Protein AF-A0A8J7C6P5-F1 (afdb_monomer_lite)

Sequence (93 aa):
MTATTALRSEHERILSVIACLRLACDAARREDGFDAQTFRQGLDFIRNYADGWHHAKEEVHLFPALEAAGVPRDGGPVGVMLQEHVIGRSHVG

Structure (mmCIF, N/CA/C/O backbone):
data_AF-A0A8J7C6P5-F1
#
_entry.id   AF-A0A8J7C6P5-F1
#
loop_
_atom_site.group_PDB
_atom_site.id
_atom_site.type_symbol
_atom_site.label_atom_id
_atom_site.label_alt_id
_atom_site.label_comp_id
_atom_site.label_asym_id
_atom_site.label_entity_id
_atom_site.label_seq_id
_atom_site.pdbx_PDB_ins_code
_atom_site.Cartn_x
_atom_site.Cartn_y
_atom_site.Cartn_z
_atom_site.occupancy
_atom_site.B_iso_or_equiv
_atom_site.auth_seq_id
_atom_site.auth_comp_id
_atom_site.auth_asym_id
_atom_site.auth_atom_id
_atom_site.pdbx_PDB_model_num
ATOM 1 N N . MET A 1 1 ? 8.580 -1.277 19.968 1.00 73.56 1 MET A N 1
ATOM 2 C CA . MET A 1 1 ? 7.928 -1.031 18.662 1.00 73.56 1 MET A CA 1
ATOM 3 C C . MET A 1 1 ? 6.433 -1.227 18.860 1.00 73.56 1 MET A C 1
ATOM 5 O O . MET A 1 1 ? 6.070 -2.245 19.432 1.00 73.56 1 MET A O 1
ATOM 9 N N . THR A 1 2 ? 5.586 -0.260 18.497 1.00 94.50 2 THR A N 1
ATOM 10 C CA . THR A 1 2 ? 4.119 -0.419 18.571 1.00 94.50 2 THR A CA 1
ATOM 11 C C . THR A 1 2 ? 3.574 -0.962 17.248 1.00 94.50 2 THR A C 1
ATOM 13 O O . THR A 1 2 ? 4.263 -0.899 16.227 1.00 94.50 2 THR A O 1
ATOM 16 N N . ALA A 1 3 ? 2.331 -1.453 17.247 1.00 93.88 3 ALA A N 1
ATOM 17 C CA . ALA A 1 3 ? 1.661 -1.919 16.029 1.00 93.88 3 ALA A CA 1
ATOM 18 C C . ALA A 1 3 ? 1.593 -0.825 14.946 1.00 93.88 3 ALA A C 1
ATOM 20 O O . ALA A 1 3 ? 1.892 -1.075 13.782 1.00 93.88 3 ALA A O 1
ATOM 21 N N . THR A 1 4 ? 1.292 0.416 15.335 1.00 96.31 4 THR A N 1
ATOM 22 C CA . THR A 1 4 ? 1.220 1.547 14.401 1.00 96.31 4 THR A CA 1
ATOM 23 C C . THR A 1 4 ? 2.595 1.985 13.894 1.00 96.31 4 THR A C 1
ATOM 25 O O . THR A 1 4 ? 2.719 2.347 12.728 1.00 96.31 4 THR A O 1
ATOM 28 N N . THR A 1 5 ? 3.662 1.899 14.700 1.00 97.94 5 THR A N 1
ATOM 29 C CA . THR A 1 5 ? 5.031 2.121 14.195 1.00 97.94 5 THR A CA 1
ATOM 30 C C . THR A 1 5 ? 5.436 1.051 13.179 1.00 97.94 5 THR A C 1
ATOM 32 O O . THR A 1 5 ? 6.098 1.379 12.197 1.00 97.94 5 THR A O 1
ATOM 35 N N . ALA A 1 6 ? 5.024 -0.206 13.377 1.00 97.56 6 ALA A N 1
ATOM 36 C CA . ALA A 1 6 ? 5.283 -1.271 12.412 1.00 97.56 6 ALA A CA 1
ATOM 37 C C . ALA A 1 6 ? 4.584 -0.997 11.068 1.00 97.56 6 ALA A C 1
ATOM 39 O O . ALA A 1 6 ? 5.257 -0.994 10.043 1.00 97.56 6 ALA A O 1
ATOM 40 N N . LEU A 1 7 ? 3.287 -0.660 11.076 1.00 98.19 7 LEU A N 1
ATOM 41 C CA . LEU A 1 7 ? 2.542 -0.298 9.857 1.00 98.19 7 LEU A CA 1
ATOM 42 C C . LEU A 1 7 ? 3.179 0.888 9.116 1.00 98.19 7 LEU A C 1
ATOM 44 O O . LEU A 1 7 ? 3.352 0.841 7.901 1.00 98.19 7 LEU A O 1
ATOM 48 N N . ARG A 1 8 ? 3.638 1.918 9.840 1.00 98.25 8 ARG A N 1
ATOM 49 C CA . ARG A 1 8 ? 4.354 3.052 9.227 1.00 98.25 8 ARG A CA 1
ATOM 50 C C . ARG A 1 8 ? 5.674 2.640 8.570 1.00 98.25 8 ARG A C 1
ATOM 52 O O . ARG A 1 8 ? 5.986 3.126 7.491 1.00 98.25 8 ARG A O 1
ATOM 59 N N . SER A 1 9 ? 6.430 1.725 9.176 1.00 98.25 9 SER A N 1
ATOM 60 C CA . SER A 1 9 ? 7.661 1.203 8.564 1.00 98.25 9 SER A CA 1
ATOM 61 C C . SER A 1 9 ? 7.380 0.368 7.308 1.00 98.25 9 SER A C 1
ATOM 63 O O . SER A 1 9 ? 8.205 0.281 6.400 1.00 98.25 9 SER A O 1
ATOM 65 N N . GLU A 1 10 ? 6.224 -0.281 7.225 1.00 98.44 10 GLU A N 1
ATOM 66 C CA . GLU A 1 10 ? 5.812 -0.992 6.013 1.00 98.44 10 GLU A CA 1
ATOM 67 C C . GLU A 1 10 ? 5.386 -0.021 4.910 1.00 98.44 10 GLU A C 1
ATOM 69 O O . GLU A 1 10 ? 5.779 -0.226 3.763 1.00 98.44 10 GLU A O 1
ATOM 74 N N . HIS A 1 11 ? 4.717 1.090 5.248 1.00 98.31 11 HIS A N 1
ATOM 75 C CA . HIS A 1 11 ? 4.475 2.184 4.300 1.00 98.31 11 HIS A CA 1
ATOM 76 C C . HIS A 1 11 ? 5.770 2.714 3.679 1.00 98.31 11 HIS A C 1
ATOM 78 O O . HIS A 1 11 ? 5.822 2.917 2.470 1.00 98.31 11 HIS A O 1
ATOM 84 N N . GLU A 1 12 ? 6.839 2.891 4.459 1.00 98.56 12 GLU A N 1
ATOM 85 C CA . GLU A 1 12 ? 8.138 3.328 3.921 1.00 98.56 12 GLU A CA 1
ATOM 86 C C . GLU A 1 12 ? 8.672 2.362 2.847 1.00 98.56 12 GLU A C 1
ATOM 88 O O . GLU A 1 12 ? 9.206 2.791 1.819 1.00 98.56 12 GLU A O 1
ATOM 93 N N . ARG A 1 13 ? 8.472 1.052 3.036 1.00 98.50 13 ARG A N 1
ATOM 94 C CA . ARG A 1 13 ? 8.840 0.028 2.045 1.00 98.50 13 ARG A CA 1
ATOM 95 C C . ARG A 1 13 ? 7.941 0.091 0.812 1.00 98.50 13 ARG A C 1
ATOM 97 O O . ARG A 1 13 ? 8.456 0.071 -0.303 1.00 98.50 13 ARG A O 1
ATOM 104 N N . ILE A 1 14 ? 6.627 0.213 1.004 1.00 98.50 14 ILE A N 1
ATOM 105 C CA . ILE A 1 14 ? 5.654 0.331 -0.093 1.00 98.50 14 ILE A CA 1
ATOM 106 C C . ILE A 1 14 ? 5.970 1.553 -0.961 1.00 98.50 14 ILE A C 1
ATOM 108 O O . ILE A 1 14 ? 6.086 1.434 -2.180 1.00 98.50 14 ILE A O 1
ATOM 112 N N . LEU A 1 15 ? 6.209 2.708 -0.337 1.00 98.44 15 LEU A N 1
ATOM 113 C CA . LEU A 1 15 ? 6.582 3.941 -1.030 1.00 98.44 15 LEU A CA 1
ATOM 114 C C . LEU A 1 15 ? 7.901 3.799 -1.798 1.00 98.44 15 LEU A C 1
ATOM 116 O O . LEU A 1 15 ? 8.006 4.296 -2.919 1.00 98.44 15 LEU A O 1
ATOM 120 N N . SER A 1 16 ? 8.882 3.086 -1.238 1.00 98.44 16 SER A N 1
ATOM 121 C CA . SER A 1 16 ? 10.158 2.824 -1.915 1.00 98.44 16 SER A CA 1
ATOM 122 C C . SER A 1 16 ? 9.967 1.997 -3.191 1.00 98.44 16 SER A C 1
ATOM 124 O O . SER A 1 16 ? 10.501 2.354 -4.240 1.00 98.44 16 SER A O 1
ATOM 126 N N . VAL A 1 17 ? 9.147 0.940 -3.148 1.00 98.00 17 VAL A N 1
ATOM 127 C CA . VAL A 1 17 ? 8.842 0.123 -4.338 1.00 98.00 17 VAL A CA 1
ATOM 128 C C . VAL A 1 17 ? 8.045 0.918 -5.375 1.00 98.00 17 VAL A C 1
ATOM 130 O O . VAL A 1 17 ? 8.347 0.841 -6.567 1.00 98.00 17 VAL A O 1
ATOM 133 N N . ILE A 1 18 ? 7.081 1.741 -4.948 1.00 97.44 18 ILE A N 1
ATOM 134 C CA . ILE A 1 18 ? 6.342 2.638 -5.853 1.00 97.44 18 ILE A CA 1
ATOM 135 C C . ILE A 1 18 ? 7.298 3.618 -6.547 1.00 97.44 18 ILE A C 1
ATOM 137 O O . ILE A 1 18 ? 7.158 3.858 -7.747 1.00 97.44 18 ILE A O 1
ATOM 141 N N . ALA A 1 19 ? 8.285 4.166 -5.832 1.00 98.12 19 ALA A N 1
ATOM 142 C CA . ALA A 1 19 ? 9.293 5.040 -6.429 1.00 98.12 19 ALA A CA 1
ATOM 143 C C . ALA A 1 19 ? 10.120 4.306 -7.500 1.00 98.12 19 ALA A C 1
ATOM 145 O O . ALA A 1 19 ? 10.300 4.837 -8.596 1.00 98.12 19 ALA A O 1
ATOM 146 N N . CYS A 1 20 ? 10.543 3.064 -7.238 1.00 97.19 20 CYS A N 1
ATOM 147 C CA . CYS 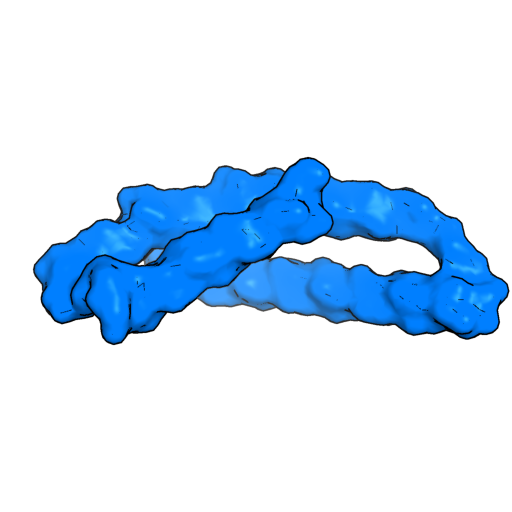A 1 20 ? 11.223 2.232 -8.236 1.00 97.19 20 CYS A CA 1
ATOM 148 C C . CYS A 1 20 ? 10.348 1.968 -9.470 1.00 97.19 20 CYS A C 1
ATOM 150 O O . CYS A 1 20 ? 10.823 2.106 -10.596 1.00 97.19 20 CYS A O 1
ATOM 152 N N . LEU A 1 21 ? 9.062 1.655 -9.283 1.00 96.56 21 LEU A N 1
ATOM 153 C CA . LEU A 1 21 ? 8.137 1.435 -10.399 1.00 96.56 21 LEU A CA 1
ATOM 154 C C . LEU A 1 21 ? 7.911 2.700 -11.232 1.00 96.56 21 LEU A C 1
ATOM 156 O O . LEU A 1 21 ? 7.794 2.606 -12.453 1.00 96.56 21 LEU A O 1
ATOM 160 N N . ARG A 1 22 ? 7.900 3.885 -10.609 1.00 96.69 22 ARG A N 1
ATOM 161 C CA . ARG A 1 22 ? 7.818 5.162 -11.336 1.00 96.69 22 ARG A CA 1
ATOM 162 C C . ARG A 1 22 ? 9.030 5.366 -12.241 1.00 96.69 22 ARG A C 1
ATOM 164 O O . ARG A 1 22 ? 8.845 5.661 -13.417 1.00 96.69 22 ARG A O 1
ATOM 171 N N . LEU A 1 23 ? 10.235 5.119 -11.7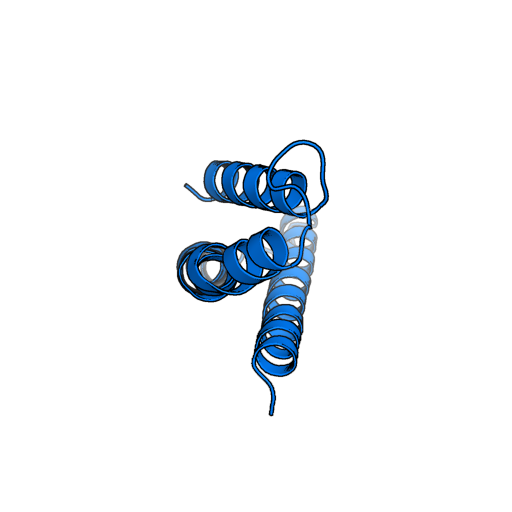27 1.00 95.94 23 LEU A N 1
ATOM 172 C CA . LEU A 1 23 ? 11.467 5.191 -12.520 1.00 95.94 23 LEU A CA 1
ATOM 173 C C . LEU A 1 23 ? 11.458 4.181 -13.677 1.00 95.94 23 LEU A C 1
ATOM 175 O O . LEU A 1 23 ? 11.795 4.538 -14.803 1.00 95.94 23 LEU A O 1
ATOM 179 N N . ALA A 1 24 ? 11.009 2.947 -13.427 1.00 95.44 24 ALA A N 1
ATOM 180 C CA . ALA A 1 24 ? 10.868 1.932 -14.472 1.00 95.44 24 ALA A CA 1
ATOM 181 C C . ALA A 1 24 ? 9.853 2.349 -15.554 1.00 95.44 24 ALA A C 1
ATOM 183 O O . ALA A 1 24 ? 10.094 2.151 -16.745 1.00 95.44 24 ALA A O 1
ATOM 184 N N . CYS A 1 25 ? 8.736 2.975 -15.164 1.00 95.50 25 CYS A N 1
ATOM 185 C CA . CYS A 1 25 ? 7.765 3.532 -16.108 1.00 95.50 25 CYS A CA 1
ATOM 186 C C . CYS A 1 25 ? 8.362 4.656 -16.964 1.00 95.50 25 CYS A C 1
ATOM 188 O O . CYS A 1 25 ? 8.088 4.720 -18.161 1.00 95.5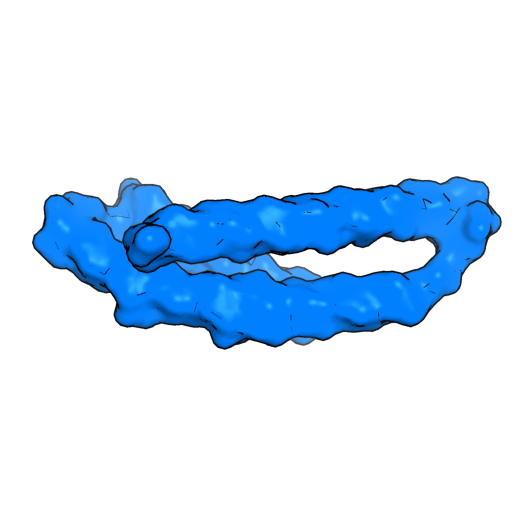0 25 CYS A O 1
ATOM 190 N N . ASP A 1 26 ? 9.147 5.550 -16.361 1.00 95.69 26 ASP A N 1
ATOM 191 C CA . ASP A 1 26 ? 9.783 6.659 -17.076 1.00 95.69 26 ASP A CA 1
ATOM 192 C C . ASP A 1 26 ? 10.823 6.160 -18.083 1.00 95.69 26 ASP A C 1
ATOM 194 O O . ASP A 1 26 ? 10.825 6.621 -19.224 1.00 95.69 26 ASP A O 1
ATOM 198 N N . ALA A 1 27 ? 11.641 5.173 -17.706 1.00 94.25 27 ALA A N 1
ATOM 199 C CA . ALA A 1 27 ? 12.590 4.531 -18.617 1.00 94.25 27 ALA A CA 1
ATOM 200 C C . ALA A 1 27 ? 11.873 3.858 -19.801 1.00 94.25 27 ALA A C 1
ATOM 202 O O . ALA A 1 27 ? 12.213 4.103 -20.958 1.00 94.25 27 ALA A O 1
ATOM 203 N N . ALA A 1 28 ? 10.806 3.098 -19.528 1.00 93.62 28 ALA A N 1
ATOM 204 C CA . ALA A 1 28 ? 10.019 2.443 -20.572 1.00 93.62 28 ALA A CA 1
ATOM 205 C C . ALA A 1 28 ? 9.392 3.445 -21.561 1.00 93.62 28 ALA A C 1
ATOM 207 O O . ALA A 1 28 ? 9.338 3.177 -22.759 1.00 93.62 28 ALA A O 1
ATOM 208 N N . ARG A 1 29 ? 8.948 4.617 -21.081 1.00 94.12 29 ARG A N 1
ATOM 209 C CA . ARG A 1 29 ? 8.390 5.691 -21.925 1.00 94.12 29 ARG A CA 1
ATOM 210 C C . ARG A 1 29 ? 9.422 6.381 -22.809 1.00 94.12 29 ARG A C 1
ATOM 212 O O . ARG A 1 29 ? 9.057 6.913 -23.850 1.00 94.12 29 ARG A O 1
ATOM 219 N N . ARG A 1 30 ? 10.681 6.417 -22.379 1.00 92.38 30 ARG A N 1
ATOM 220 C CA . ARG A 1 30 ? 11.788 7.041 -23.115 1.00 92.38 30 ARG A CA 1
ATOM 221 C C . ARG A 1 30 ? 12.396 6.127 -24.181 1.00 92.38 30 ARG A C 1
ATOM 223 O O . ARG A 1 30 ? 13.376 6.517 -24.799 1.00 92.38 30 ARG A O 1
ATOM 230 N N . GLU A 1 31 ? 11.830 4.934 -24.373 1.00 80.38 31 GLU A N 1
ATOM 231 C CA . GLU A 1 31 ? 12.400 3.862 -25.199 1.00 80.38 31 GLU A CA 1
ATOM 232 C C . GLU A 1 31 ? 13.782 3.387 -24.704 1.00 80.38 31 GLU A C 1
ATOM 234 O O . GLU A 1 31 ? 14.485 2.669 -25.410 1.00 80.38 31 GLU A O 1
ATOM 239 N N . ASP A 1 32 ? 14.130 3.675 -23.439 1.00 81.06 32 ASP A N 1
ATOM 240 C CA . ASP A 1 32 ? 15.365 3.217 -22.777 1.00 81.06 32 ASP A CA 1
ATOM 241 C C . ASP A 1 32 ? 15.305 1.705 -22.413 1.00 81.06 32 ASP A C 1
ATOM 243 O O . ASP A 1 32 ? 16.166 1.177 -21.708 1.00 81.06 32 ASP A O 1
ATOM 247 N N . GLY A 1 33 ? 14.286 0.990 -22.911 1.00 85.25 33 GLY A N 1
ATOM 248 C CA . GLY A 1 33 ? 14.026 -0.434 -22.697 1.00 85.25 33 GLY A CA 1
ATOM 249 C C . GLY A 1 33 ? 12.886 -0.716 -21.709 1.00 85.25 33 GLY A C 1
ATOM 250 O O . GLY A 1 33 ? 12.627 0.043 -20.778 1.00 85.25 33 GLY A O 1
ATOM 251 N N . PHE A 1 34 ? 12.187 -1.838 -21.910 1.00 93.00 34 PHE A N 1
ATOM 252 C CA . PHE A 1 34 ? 11.135 -2.313 -21.005 1.00 93.00 34 PHE A CA 1
ATOM 253 C C . PHE A 1 34 ? 11.657 -3.447 -20.117 1.00 93.00 34 PHE A C 1
ATOM 255 O O . PHE A 1 34 ? 11.816 -4.584 -20.570 1.00 93.00 34 PHE A O 1
ATOM 262 N N . ASP A 1 35 ? 11.887 -3.157 -18.835 1.00 93.94 35 ASP A N 1
ATOM 263 C CA . ASP A 1 35 ? 12.269 -4.172 -17.852 1.00 93.94 35 ASP A CA 1
ATOM 264 C C . ASP A 1 35 ? 11.041 -4.918 -17.312 1.00 93.94 35 ASP A C 1
ATOM 266 O O . ASP A 1 35 ? 10.490 -4.627 -16.245 1.00 93.94 35 ASP A O 1
ATOM 270 N N . ALA A 1 36 ? 10.628 -5.938 -18.060 1.00 95.06 36 ALA A N 1
ATOM 271 C CA . ALA A 1 36 ? 9.501 -6.784 -17.694 1.00 95.06 36 ALA A CA 1
ATOM 272 C C . ALA A 1 36 ? 9.672 -7.481 -16.329 1.00 95.06 36 ALA A C 1
ATOM 274 O O . ALA A 1 36 ? 8.672 -7.835 -15.701 1.00 95.06 36 ALA A O 1
ATOM 275 N N . GLN A 1 37 ? 10.906 -7.721 -15.870 1.00 96.19 37 GLN A N 1
ATOM 276 C CA . GLN A 1 37 ? 11.147 -8.383 -14.589 1.00 96.19 37 GLN A CA 1
ATOM 277 C C . GLN A 1 37 ? 10.829 -7.451 -13.421 1.00 96.19 37 GLN A C 1
ATOM 279 O O . GLN A 1 37 ? 10.096 -7.869 -12.523 1.00 96.19 37 GLN A O 1
ATOM 284 N N . THR A 1 38 ? 11.298 -6.203 -13.467 1.00 95.88 38 THR A N 1
ATOM 285 C CA . THR A 1 38 ? 10.974 -5.200 -12.440 1.00 95.88 38 THR A CA 1
ATOM 286 C C . THR A 1 38 ? 9.465 -4.999 -12.311 1.00 95.88 38 THR A C 1
ATOM 288 O O . THR A 1 38 ? 8.937 -4.995 -11.198 1.00 95.88 38 THR A O 1
ATOM 291 N N . PHE A 1 39 ? 8.734 -4.923 -13.429 1.00 96.31 39 PHE A N 1
ATOM 292 C CA . PHE A 1 39 ? 7.272 -4.802 -13.383 1.00 96.31 39 PHE A CA 1
ATOM 293 C C . PHE A 1 39 ? 6.588 -6.029 -12.774 1.00 96.31 39 PHE A C 1
ATOM 295 O O . PHE A 1 39 ? 5.693 -5.865 -11.946 1.00 96.31 39 PHE A O 1
ATOM 302 N N . ARG A 1 40 ? 7.016 -7.252 -13.123 1.00 96.94 40 ARG A N 1
ATOM 303 C CA . ARG A 1 40 ? 6.474 -8.477 -12.504 1.00 96.94 40 ARG A CA 1
ATOM 304 C C . ARG A 1 40 ? 6.716 -8.506 -10.996 1.00 96.94 40 ARG A C 1
ATOM 306 O O . ARG A 1 40 ? 5.781 -8.740 -10.241 1.00 96.94 40 ARG A O 1
ATOM 313 N N . GLN A 1 41 ? 7.936 -8.198 -10.559 1.00 97.75 41 GLN A N 1
ATOM 314 C CA . GLN A 1 41 ? 8.279 -8.159 -9.135 1.00 97.75 41 GLN A CA 1
ATOM 315 C C . GLN A 1 41 ? 7.496 -7.076 -8.385 1.00 97.75 41 GLN A C 1
ATOM 317 O O . GLN A 1 41 ? 7.048 -7.307 -7.265 1.00 97.75 41 GLN A O 1
ATOM 322 N N . GLY A 1 42 ? 7.292 -5.910 -9.003 1.00 97.56 42 GLY A N 1
ATOM 323 C CA . GLY A 1 42 ? 6.464 -4.853 -8.431 1.00 97.56 42 GLY A CA 1
ATOM 324 C C . GLY A 1 42 ? 4.994 -5.247 -8.306 1.00 97.56 42 GLY A C 1
ATOM 325 O O . GLY A 1 42 ? 4.396 -5.001 -7.263 1.00 97.56 42 GLY A O 1
ATOM 326 N N . LEU A 1 43 ? 4.423 -5.907 -9.320 1.00 97.00 43 LEU A N 1
ATOM 327 C CA . LEU A 1 43 ? 3.057 -6.442 -9.251 1.00 97.00 43 LEU A CA 1
ATOM 328 C C . LEU A 1 43 ? 2.919 -7.484 -8.137 1.00 97.00 43 LEU A C 1
ATOM 330 O O . LEU A 1 43 ? 1.989 -7.396 -7.336 1.00 97.00 43 LEU A O 1
ATOM 334 N N . ASP A 1 44 ? 3.861 -8.422 -8.038 1.00 97.88 44 ASP A N 1
ATOM 335 C CA . ASP A 1 44 ? 3.867 -9.428 -6.972 1.00 97.88 44 ASP A CA 1
ATOM 336 C C . ASP A 1 44 ? 4.005 -8.788 -5.587 1.00 97.88 44 ASP A C 1
ATOM 338 O O . ASP A 1 44 ? 3.341 -9.215 -4.640 1.00 97.88 44 ASP A O 1
ATOM 342 N N . PHE A 1 45 ? 4.822 -7.739 -5.459 1.00 98.38 45 PHE A N 1
ATOM 343 C CA . PHE A 1 45 ? 4.953 -6.982 -4.218 1.00 98.38 45 PHE A CA 1
ATOM 344 C C . PHE A 1 45 ? 3.649 -6.265 -3.848 1.00 98.38 45 PHE A C 1
ATOM 346 O O . PHE A 1 45 ? 3.215 -6.348 -2.700 1.00 98.38 45 PHE A O 1
ATOM 353 N N . ILE A 1 46 ? 2.990 -5.590 -4.795 1.00 98.00 46 ILE A N 1
ATOM 354 C CA . ILE A 1 46 ? 1.726 -4.891 -4.515 1.00 98.00 46 ILE A CA 1
ATOM 355 C C . ILE A 1 46 ? 0.653 -5.898 -4.084 1.00 98.00 46 ILE A C 1
ATOM 357 O O . ILE A 1 46 ? 0.006 -5.694 -3.060 1.00 98.00 46 ILE A O 1
ATOM 361 N N . ARG A 1 47 ? 0.511 -7.013 -4.811 1.00 97.38 47 ARG A N 1
ATOM 362 C CA . ARG A 1 47 ? -0.484 -8.056 -4.513 1.00 97.38 47 ARG A CA 1
ATOM 363 C C . ARG A 1 47 ? -0.259 -8.708 -3.154 1.00 97.38 47 ARG A C 1
ATOM 365 O O . ARG A 1 47 ? -1.181 -8.811 -2.353 1.00 97.38 47 ARG A O 1
ATOM 372 N N . ASN A 1 48 ? 0.963 -9.156 -2.886 1.00 97.75 48 ASN A N 1
ATOM 373 C CA . ASN A 1 48 ? 1.217 -10.020 -1.735 1.00 97.75 48 ASN A CA 1
ATOM 374 C C . ASN A 1 48 ? 1.649 -9.244 -0.488 1.00 97.75 48 ASN A C 1
ATOM 376 O O . ASN A 1 48 ? 1.299 -9.636 0.622 1.00 97.75 48 ASN A O 1
ATOM 380 N N . TYR A 1 49 ? 2.415 -8.161 -0.649 1.00 98.38 49 TYR A N 1
ATOM 381 C CA . TYR A 1 49 ? 2.940 -7.394 0.479 1.00 98.38 49 TYR A CA 1
ATOM 382 C C . TYR A 1 49 ? 2.071 -6.183 0.817 1.00 98.38 49 TYR A C 1
ATOM 384 O O . TYR A 1 49 ? 1.647 -6.047 1.962 1.00 98.38 49 TYR A O 1
ATOM 392 N N . ALA A 1 50 ? 1.796 -5.300 -0.148 1.00 97.94 50 ALA A N 1
ATOM 393 C CA . ALA A 1 50 ? 0.988 -4.112 0.134 1.00 97.94 50 ALA A CA 1
ATOM 394 C C . ALA A 1 50 ? -0.460 -4.506 0.463 1.00 97.94 50 ALA A C 1
ATOM 396 O O . ALA A 1 50 ? -0.968 -4.156 1.524 1.00 97.94 50 ALA A O 1
ATOM 397 N N . ASP A 1 51 ? -1.088 -5.314 -0.389 1.00 97.69 51 ASP A N 1
ATOM 398 C CA . ASP A 1 51 ? -2.475 -5.715 -0.179 1.00 97.69 51 ASP A CA 1
ATOM 399 C C . ASP A 1 51 ? -2.616 -6.924 0.758 1.00 97.69 51 ASP A C 1
ATOM 401 O O . ASP A 1 51 ? -3.150 -6.810 1.862 1.00 97.69 51 ASP A O 1
ATOM 405 N N . GLY A 1 52 ? -2.070 -8.077 0.361 1.00 96.69 52 GLY A N 1
ATOM 406 C CA . GLY A 1 52 ? -2.252 -9.336 1.091 1.00 96.69 52 GLY A CA 1
ATOM 407 C C . GLY A 1 52 ? -1.673 -9.369 2.511 1.00 96.69 52 GLY A C 1
ATOM 408 O O . GLY A 1 52 ? -2.099 -10.195 3.317 1.00 96.69 52 GLY A O 1
ATOM 409 N N . TRP A 1 53 ? -0.726 -8.484 2.840 1.00 97.94 53 TRP A N 1
ATOM 410 C CA . TRP A 1 53 ? -0.090 -8.438 4.159 1.00 97.94 53 TRP A CA 1
ATOM 411 C C . TRP A 1 53 ? -0.351 -7.135 4.912 1.00 97.94 53 TRP A C 1
ATOM 413 O O . TRP A 1 53 ? -0.805 -7.166 6.057 1.00 97.94 53 TRP A O 1
ATOM 423 N N . HIS A 1 54 ? -0.040 -5.987 4.314 1.00 98.38 54 HIS A N 1
ATOM 424 C CA . HIS A 1 54 ? -0.142 -4.708 5.004 1.00 98.38 54 HIS A CA 1
ATOM 425 C C . HIS A 1 54 ? -1.605 -4.269 5.183 1.00 98.38 54 HIS A C 1
ATOM 427 O O . HIS A 1 54 ? -2.046 -4.175 6.333 1.00 98.38 54 HIS A O 1
ATOM 433 N N . HIS A 1 55 ? -2.378 -4.125 4.098 1.00 98.25 55 HIS A N 1
ATOM 434 C CA . HIS A 1 55 ? -3.804 -3.773 4.187 1.00 98.25 55 HIS A CA 1
ATOM 435 C C . HIS A 1 55 ? -4.592 -4.799 5.004 1.00 98.25 55 HIS A C 1
ATOM 437 O O . HIS A 1 55 ? -5.449 -4.418 5.794 1.00 98.25 55 HIS A O 1
ATOM 443 N N . ALA A 1 56 ? -4.270 -6.094 4.899 1.00 98.06 56 ALA A N 1
ATOM 444 C CA . ALA A 1 56 ? -4.917 -7.126 5.711 1.00 98.06 56 ALA A CA 1
ATOM 445 C C . ALA A 1 56 ? -4.825 -6.831 7.220 1.00 98.06 56 ALA A C 1
ATOM 447 O O . ALA A 1 56 ? -5.799 -7.007 7.949 1.00 98.06 56 ALA A O 1
ATOM 448 N N . LYS A 1 57 ? -3.690 -6.325 7.714 1.00 98.56 57 LYS A N 1
ATOM 449 C CA . LYS A 1 57 ? -3.557 -5.961 9.136 1.00 98.56 57 LYS A CA 1
ATOM 450 C C . LYS A 1 57 ? -4.330 -4.698 9.484 1.00 98.56 57 LYS A C 1
ATOM 452 O O . LYS A 1 57 ? -4.820 -4.580 10.608 1.00 98.56 57 LYS A O 1
ATOM 457 N N . GLU A 1 58 ? -4.441 -3.761 8.553 1.00 98.56 58 GLU A N 1
ATOM 458 C CA . GLU A 1 58 ? -5.273 -2.583 8.753 1.00 98.56 58 GLU A CA 1
ATOM 459 C C . GLU A 1 58 ? -6.752 -2.968 8.824 1.00 98.56 58 GLU A C 1
ATOM 461 O O . GLU A 1 58 ? -7.406 -2.686 9.824 1.00 98.56 58 GLU A O 1
ATOM 466 N N . GLU A 1 59 ? -7.245 -3.710 7.835 1.00 98.50 59 GLU A N 1
ATOM 467 C CA . GLU A 1 59 ? -8.647 -4.114 7.713 1.00 98.50 59 GLU A CA 1
ATOM 468 C C . GLU A 1 59 ? -9.096 -5.088 8.814 1.00 98.50 59 GLU A C 1
ATOM 470 O O . GLU A 1 59 ? -10.229 -4.997 9.286 1.00 98.50 59 GLU A O 1
ATOM 475 N N . VAL A 1 60 ? -8.221 -6.000 9.258 1.00 98.38 60 VAL A N 1
ATOM 476 C CA . VAL A 1 60 ? -8.557 -7.019 10.273 1.00 98.38 60 VAL A CA 1
ATOM 477 C C . VAL A 1 60 ? -8.315 -6.526 11.704 1.00 98.38 60 VAL A C 1
ATOM 479 O O . VAL A 1 60 ? -8.974 -7.003 12.630 1.00 98.38 60 VAL A O 1
ATOM 482 N N . HIS A 1 61 ? -7.391 -5.582 11.922 1.00 98.00 61 HIS A N 1
ATOM 483 C CA . HIS A 1 61 ? -7.008 -5.163 13.277 1.00 98.00 61 HIS A CA 1
ATOM 484 C C . HIS A 1 61 ? -7.124 -3.660 13.525 1.00 98.00 61 HIS A C 1
ATOM 486 O O . HIS A 1 61 ? -7.804 -3.260 14.472 1.00 98.00 61 HIS A O 1
ATOM 492 N N . LEU A 1 62 ? -6.461 -2.818 12.724 1.00 98.12 62 LEU A N 1
ATOM 493 C CA . LEU A 1 62 ? -6.394 -1.382 13.019 1.00 98.12 62 LEU A CA 1
ATOM 494 C C . LEU A 1 62 ? -7.749 -0.692 12.835 1.00 98.12 62 LEU A C 1
ATOM 496 O O . LEU A 1 62 ? -8.189 0.022 13.732 1.00 98.12 62 LEU A O 1
ATOM 500 N N . PHE A 1 63 ? -8.410 -0.902 11.699 1.00 98.50 63 PHE A N 1
ATOM 501 C CA . PHE A 1 63 ? -9.685 -0.264 11.383 1.00 98.50 63 PHE A CA 1
ATOM 502 C C . PHE A 1 63 ? -10.786 -0.680 12.366 1.00 98.50 63 PHE A C 1
ATOM 504 O O . PHE A 1 63 ? -11.395 0.225 12.932 1.00 98.50 63 PHE A O 1
ATOM 511 N N . PRO A 1 64 ? -10.965 -1.970 12.726 1.00 98.06 64 PRO A N 1
ATOM 512 C CA . PRO A 1 64 ? -11.901 -2.347 13.787 1.00 98.06 64 PRO A CA 1
ATOM 513 C C . PRO A 1 64 ? -11.603 -1.688 15.142 1.00 98.06 64 PRO A C 1
ATOM 515 O O . PRO A 1 64 ? -12.525 -1.305 15.861 1.00 98.06 64 PRO A O 1
ATOM 518 N N . ALA A 1 65 ? -10.326 -1.513 15.501 1.00 97.94 65 ALA A N 1
ATOM 519 C CA . ALA A 1 65 ? -9.955 -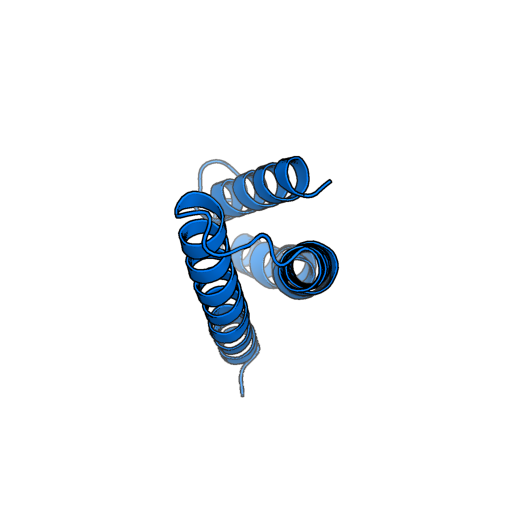0.827 16.739 1.00 97.94 65 ALA A CA 1
ATOM 520 C C . ALA A 1 65 ? -10.268 0.680 16.692 1.00 97.94 65 ALA A C 1
ATOM 522 O O . ALA A 1 65 ? -10.693 1.249 17.697 1.00 97.94 65 ALA A O 1
ATOM 523 N N . LEU A 1 66 ? -10.091 1.326 15.535 1.00 97.94 66 LEU A N 1
ATOM 524 C CA . LEU A 1 66 ? -10.483 2.722 15.321 1.00 97.94 66 LEU A CA 1
ATOM 525 C C . LEU A 1 66 ? -12.007 2.890 15.346 1.00 97.94 66 LEU A C 1
ATOM 527 O O . LEU A 1 66 ? -12.499 3.839 15.954 1.00 97.94 66 LEU A O 1
ATOM 531 N N . GLU A 1 67 ? -12.748 1.950 14.755 1.00 97.81 67 GLU A N 1
ATOM 532 C CA . GLU A 1 67 ? -14.213 1.903 14.815 1.00 97.81 67 GLU A CA 1
ATOM 533 C C . GLU A 1 67 ? -14.704 1.791 16.264 1.00 97.81 67 GLU A C 1
ATOM 535 O O . GLU A 1 67 ? -15.532 2.590 16.705 1.00 97.81 67 GLU A O 1
ATOM 540 N N . ALA A 1 68 ? -14.124 0.877 17.049 1.00 97.88 68 ALA A N 1
ATOM 541 C CA . ALA A 1 68 ? -14.428 0.737 18.474 1.00 97.88 68 ALA A CA 1
ATOM 542 C C . ALA A 1 68 ? -14.076 1.994 19.295 1.00 97.88 68 ALA A C 1
ATOM 544 O O . ALA A 1 68 ? -14.698 2.254 20.325 1.00 97.88 68 ALA A O 1
ATOM 545 N N . ALA A 1 69 ? -13.105 2.788 18.836 1.00 97.56 69 ALA A N 1
ATOM 546 C CA . ALA A 1 69 ? -12.737 4.075 19.425 1.00 97.56 69 ALA A CA 1
ATOM 547 C C . ALA A 1 69 ? -13.614 5.253 18.944 1.00 97.56 69 ALA A C 1
ATOM 549 O O . ALA A 1 69 ? -13.385 6.389 19.360 1.00 97.56 69 ALA A O 1
ATOM 550 N N . GLY A 1 70 ? -14.616 5.001 18.095 1.00 97.44 70 GLY A N 1
ATOM 551 C CA . GLY A 1 70 ? -15.597 5.992 17.646 1.00 97.44 70 GLY A CA 1
ATOM 552 C C . GLY A 1 70 ? -15.326 6.610 16.273 1.00 97.44 70 GLY A C 1
ATOM 553 O O . GLY A 1 70 ?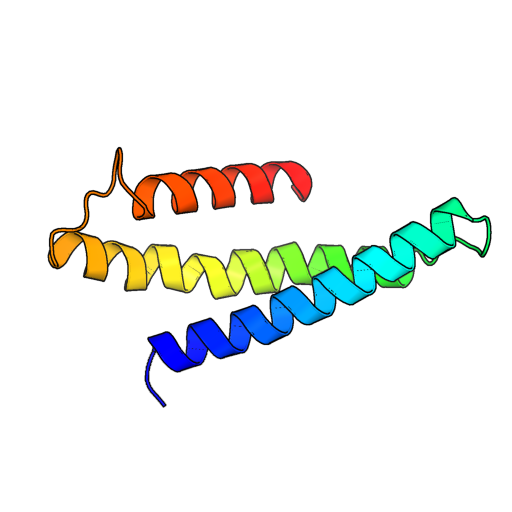 -16.033 7.540 15.887 1.00 97.44 70 GLY A O 1
ATOM 554 N N . VAL A 1 71 ? -14.335 6.123 15.517 1.00 97.81 71 VAL A N 1
ATOM 555 C CA . VAL A 1 71 ? -14.133 6.548 14.123 1.00 97.81 71 VAL A CA 1
ATOM 556 C C . VAL A 1 71 ? -15.189 5.876 13.236 1.00 97.81 71 VAL A C 1
ATOM 558 O O . VAL A 1 71 ? -15.263 4.651 13.223 1.00 97.81 71 VAL A O 1
ATOM 561 N N . PRO A 1 72 ? -16.003 6.620 12.467 1.00 94.94 72 PRO A N 1
ATOM 562 C CA . PRO A 1 72 ? -17.010 6.005 11.610 1.00 94.94 72 PRO A CA 1
ATOM 563 C C . PRO A 1 72 ? -16.382 5.107 10.542 1.00 94.94 72 PRO A C 1
ATOM 565 O O . PRO A 1 72 ? -15.461 5.527 9.833 1.00 94.94 72 PRO A O 1
ATOM 568 N N . ARG A 1 73 ? -16.929 3.894 10.401 1.00 93.81 73 ARG A N 1
ATOM 569 C CA . ARG A 1 73 ? -16.594 2.977 9.307 1.00 93.81 73 ARG A CA 1
ATOM 570 C C . ARG A 1 73 ? -16.958 3.578 7.954 1.00 93.81 73 ARG A C 1
ATOM 572 O O . ARG A 1 73 ? -16.129 3.598 7.058 1.00 93.81 73 ARG A O 1
ATOM 579 N N . ASP A 1 74 ? -18.172 4.105 7.833 1.00 94.69 74 ASP A N 1
ATOM 580 C CA . ASP A 1 74 ? -18.690 4.718 6.610 1.00 94.69 74 ASP A CA 1
ATOM 581 C C . ASP A 1 74 ? -18.699 6.245 6.721 1.00 94.69 74 ASP A C 1
ATOM 583 O O . ASP A 1 74 ? -18.887 6.806 7.802 1.00 94.69 74 ASP A O 1
ATOM 587 N N . GLY A 1 75 ? -18.493 6.937 5.597 1.00 90.25 75 GLY A N 1
ATOM 588 C CA . GLY A 1 75 ? -18.494 8.407 5.550 1.00 90.25 75 GLY A CA 1
ATOM 589 C C . GLY A 1 75 ? -17.339 9.077 6.311 1.00 90.25 75 GLY A C 1
ATOM 590 O O . GLY A 1 75 ? -17.354 10.292 6.497 1.00 90.25 75 GLY A O 1
ATOM 591 N N . GLY A 1 76 ? -16.349 8.293 6.746 1.00 93.56 76 GLY A N 1
ATOM 592 C CA . GLY A 1 76 ? -15.157 8.731 7.468 1.00 93.56 76 GLY A CA 1
ATOM 593 C C . GLY A 1 76 ? -13.860 8.202 6.843 1.00 93.56 76 GLY A C 1
ATOM 594 O O . GLY A 1 76 ? -13.893 7.546 5.799 1.00 93.56 76 GLY A O 1
ATOM 595 N N . PRO A 1 77 ? -12.699 8.461 7.472 1.00 96.12 77 PRO A N 1
ATOM 596 C CA . PRO A 1 77 ? -11.395 8.097 6.915 1.00 96.12 77 PRO A CA 1
ATOM 597 C C . PRO A 1 77 ? -11.223 6.585 6.717 1.00 96.12 77 PRO A C 1
ATOM 599 O O . PRO A 1 77 ? -10.642 6.178 5.718 1.00 96.12 77 PRO A O 1
ATOM 602 N N . VAL A 1 78 ? -11.770 5.751 7.611 1.00 97.75 78 VAL A N 1
ATOM 603 C CA . VAL A 1 78 ? -11.730 4.283 7.461 1.00 97.75 78 VAL A CA 1
ATOM 604 C C . VAL A 1 78 ? -12.453 3.847 6.184 1.00 97.75 78 VAL A C 1
ATOM 606 O O . VAL A 1 78 ? -11.916 3.051 5.419 1.00 97.75 78 VAL A O 1
ATOM 609 N N . GLY A 1 79 ? -13.626 4.417 5.906 1.00 97.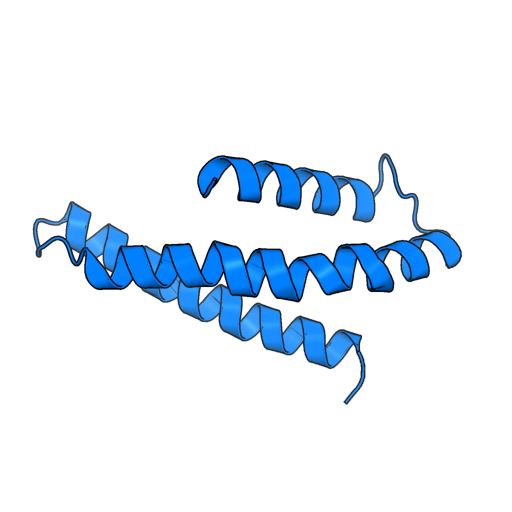56 79 GLY A N 1
ATOM 610 C CA . GLY A 1 79 ? -14.407 4.099 4.710 1.00 97.56 79 GLY A CA 1
ATOM 611 C C . GLY A 1 79 ? -13.696 4.477 3.415 1.00 97.56 79 GLY A C 1
ATOM 612 O O . GLY A 1 79 ? -13.727 3.707 2.457 1.00 97.56 79 GLY A O 1
ATOM 613 N N . VAL A 1 80 ? -12.998 5.619 3.403 1.00 97.56 80 VAL A N 1
ATOM 614 C CA . VAL A 1 80 ? -12.173 6.029 2.254 1.00 97.56 80 VAL A CA 1
ATOM 615 C C . VAL A 1 80 ? -11.045 5.026 2.020 1.00 97.56 80 VAL A C 1
ATOM 617 O O . VAL A 1 80 ? -10.887 4.562 0.897 1.00 97.56 80 VAL A O 1
ATOM 620 N N . MET A 1 81 ? -10.310 4.631 3.065 1.00 97.94 81 MET A N 1
ATOM 621 C CA . MET A 1 81 ? -9.218 3.657 2.921 1.00 97.94 81 MET A CA 1
ATOM 622 C C . MET A 1 81 ? -9.723 2.296 2.441 1.00 97.94 81 MET A C 1
ATOM 624 O O . MET A 1 81 ? -9.169 1.743 1.497 1.00 97.94 81 MET A O 1
ATOM 628 N N . LEU A 1 82 ? -10.832 1.794 2.994 1.00 97.94 82 LEU A N 1
ATOM 629 C CA . LEU A 1 82 ? -11.459 0.554 2.520 1.00 97.94 82 LEU A CA 1
ATOM 630 C C . LEU A 1 82 ? -11.827 0.628 1.029 1.00 97.94 82 LEU A C 1
ATOM 632 O O . LEU A 1 82 ? -11.592 -0.324 0.282 1.00 97.94 82 LEU A O 1
ATOM 636 N N . GLN A 1 83 ? -12.374 1.760 0.580 1.00 97.44 83 GLN A N 1
ATOM 637 C CA . GLN A 1 83 ? -12.688 1.971 -0.830 1.00 97.44 83 GLN A CA 1
ATOM 638 C C . GLN A 1 83 ? -11.421 2.032 -1.695 1.00 97.44 83 GLN A C 1
ATOM 640 O O . GLN A 1 83 ? -11.372 1.403 -2.753 1.00 97.44 83 GLN A O 1
ATOM 645 N N . GLU A 1 84 ? -10.386 2.742 -1.250 1.00 97.06 84 GLU A N 1
ATOM 646 C CA . GLU A 1 84 ? -9.110 2.842 -1.963 1.00 97.06 84 GLU A CA 1
ATOM 647 C C . GLU A 1 84 ? -8.381 1.496 -2.042 1.00 97.06 84 GLU A C 1
ATOM 649 O O . GLU A 1 84 ? -7.817 1.181 -3.090 1.00 97.06 84 GLU A O 1
ATOM 654 N N . HIS A 1 85 ? -8.464 0.645 -1.015 1.00 97.56 85 HIS A N 1
ATOM 655 C CA . HIS A 1 85 ? -7.923 -0.716 -1.066 1.00 97.56 85 HIS A CA 1
ATOM 656 C C . HIS A 1 85 ? -8.635 -1.559 -2.134 1.00 97.56 85 HIS A C 1
ATOM 658 O O . HIS A 1 85 ? -7.986 -2.259 -2.913 1.00 97.56 85 HIS A O 1
ATOM 664 N N . VAL A 1 86 ? -9.967 -1.458 -2.237 1.00 97.12 86 VAL A N 1
ATOM 665 C CA . VAL A 1 86 ? -10.745 -2.129 -3.296 1.00 97.12 86 VAL A CA 1
ATOM 666 C C . VAL A 1 86 ? -10.363 -1.610 -4.687 1.00 97.12 86 VAL A C 1
ATOM 668 O O . VAL A 1 86 ? -10.157 -2.410 -5.603 1.00 97.12 86 VAL A O 1
ATOM 671 N N . ILE A 1 87 ? -10.218 -0.292 -4.854 1.00 97.25 87 ILE A N 1
ATOM 672 C CA . ILE A 1 87 ? -9.760 0.306 -6.118 1.00 97.25 87 ILE A CA 1
ATOM 673 C C . ILE A 1 87 ? -8.354 -0.198 -6.462 1.00 97.25 87 ILE A C 1
ATOM 675 O O . ILE A 1 87 ? -8.122 -0.636 -7.589 1.00 97.25 87 ILE A O 1
ATOM 679 N N . GLY A 1 88 ? -7.439 -0.215 -5.490 1.00 95.19 88 GLY A N 1
ATOM 680 C CA . GLY A 1 88 ? -6.085 -0.742 -5.649 1.00 95.19 88 GLY A CA 1
ATOM 681 C C . GLY A 1 88 ? -6.090 -2.175 -6.174 1.00 95.19 88 GLY A C 1
ATOM 682 O O . GLY A 1 88 ? -5.476 -2.449 -7.207 1.00 95.19 88 GLY A O 1
ATOM 683 N N . ARG A 1 89 ? -6.872 -3.063 -5.545 1.00 96.19 89 ARG A N 1
ATOM 684 C CA . ARG A 1 89 ? -7.066 -4.453 -5.998 1.00 96.19 89 ARG A CA 1
ATOM 685 C C . ARG A 1 89 ? -7.578 -4.536 -7.433 1.00 96.19 89 ARG A C 1
ATOM 687 O O . ARG A 1 89 ? -7.137 -5.406 -8.170 1.00 96.19 89 ARG A O 1
ATOM 694 N N . SER A 1 90 ? -8.447 -3.623 -7.866 1.00 96.50 90 SER A N 1
ATOM 695 C CA . SER A 1 90 ? -8.976 -3.625 -9.239 1.00 96.50 90 SER A CA 1
ATOM 696 C C . SER A 1 90 ? -7.933 -3.297 -10.319 1.00 96.50 90 SER A C 1
ATOM 698 O O . SER A 1 90 ? -8.111 -3.677 -11.474 1.00 96.50 90 SER A O 1
ATOM 700 N N . HIS A 1 91 ? -6.835 -2.623 -9.962 1.00 94.19 91 HIS A N 1
ATOM 701 C CA . HIS A 1 91 ? -5.764 -2.263 -10.900 1.00 94.19 91 HIS A CA 1
ATOM 702 C C . HIS A 1 91 ? -4.673 -3.321 -11.029 1.00 94.19 91 HIS A C 1
ATOM 704 O O . HIS A 1 91 ? -3.927 -3.317 -12.007 1.00 94.19 91 HIS A O 1
ATOM 710 N N . VAL A 1 92 ? -4.560 -4.196 -10.033 1.00 89.06 92 VAL A N 1
ATOM 711 C CA . VAL A 1 92 ? -3.546 -5.252 -9.993 1.00 89.06 92 VAL A CA 1
ATOM 712 C C . VAL A 1 92 ? -4.165 -6.642 -9.909 1.00 89.06 92 VAL A C 1
ATOM 714 O O . VAL A 1 92 ? -3.425 -7.593 -9.708 1.00 89.06 92 VAL A O 1
ATOM 717 N N . GLY A 1 93 ? -5.486 -6.780 -10.045 1.00 64.75 93 GLY A N 1
ATOM 718 C CA . GLY A 1 93 ? -6.193 -8.065 -10.094 1.00 64.75 93 GLY A CA 1
ATOM 719 C C . GLY A 1 93 ? -5.680 -8.977 -11.197 1.00 64.75 93 GLY A C 1
ATOM 720 O O . GLY A 1 93 ? -5.334 -8.464 -12.283 1.00 64.75 93 GLY A O 1
#

Secondary structure (DSSP, 8-state):
--HHHHHHHHHHHHHHHHHHHHHHHHHHHTTS---HHHHHHHHHHIIIIIIIIIIHHIIIIIHHHHHHTT--SSSSHHHHHHHHHHHHHHHH-

Foldseek 3Di:
DDPVVVLVVLVVVLVVLVVVVVVQVVCVVVVVDHPPPSVVVSLVCCVCPVQVPNVCCCVVPVLVVVVVVPADCPPGPVVVVVVVSVVSVVVSD

Radius of gyration: 15.79 Å; chains: 1; bounding box: 34×19×45 Å

pLDDT: mean 95.73, std 5.11, range [64.75, 98.56]